Protein AF-A0A426S753-F1 (afdb_monomer_lite)

Secondary structure (DSSP, 8-state):
--SSSSGGGEE-HHHHHHHH-STT-S---EE-S-HHHHHH-B-TTPEE--GGGTTTHHHHHHTTTPPP-EETTHHHHHHHTT---B-TTSSB----

Organism: NCBI:txid146922

Radius of gyration: 13.07 Å; chains: 1; bounding box: 29×31×36 Å

Foldseek 3Di:
DDPDPDPVQEDELVVVCCQPDDPVRVDAAEDQDDPVQQQQKDAPRHHYHHPVNPVPPVVVCVVVVHRHGHHPPPPVSCVVVVGAIAHNVRDGGDGD

pLDDT: mean 83.84, std 14.91, range [41.62, 97.0]

InterPro domains:
  IPR001763 Rhodanese-like domain [PS50206] (23-87)
  IPR036873 Rhodanese-like domain superfamily [G3DSA:3.40.250.10] (9-86)
  IPR036873 Rhodanese-like domain superfamily [SSF52821] (6-87)

Structure (mmCIF, N/CA/C/O backbone):
data_AF-A0A426S753-F1
#
_entry.id   AF-A0A426S753-F1
#
loop_
_atom_site.group_PDB
_atom_site.id
_atom_site.type_symbol
_atom_site.label_atom_id
_atom_site.label_alt_id
_atom_site.label_comp_id
_atom_site.label_asym_id
_atom_site.label_entity_id
_atom_site.label_seq_id
_atom_site.pdbx_PDB_ins_code
_atom_site.Cartn_x
_atom_site.Cartn_y
_atom_site.Cartn_z
_atom_site.occupancy
_atom_site.B_iso_or_equiv
_atom_site.auth_seq_id
_atom_site.auth_comp_id
_atom_site.auth_asym_id
_atom_site.auth_atom_id
_atom_site.pdbx_PDB_model_num
ATOM 1 N N . MET A 1 1 ? 13.540 -2.138 8.232 1.00 41.62 1 MET A N 1
ATOM 2 C CA . MET A 1 1 ? 13.643 -1.111 9.288 1.00 41.62 1 MET A CA 1
ATOM 3 C C . MET A 1 1 ? 12.223 -0.612 9.531 1.00 41.62 1 MET A C 1
ATOM 5 O O . MET A 1 1 ? 11.612 -0.196 8.557 1.00 41.62 1 MET A O 1
ATOM 9 N N . SER A 1 2 ? 11.663 -0.777 10.733 1.00 48.72 2 SER A N 1
ATOM 10 C CA . SER A 1 2 ? 10.305 -0.299 11.080 1.00 48.72 2 SER A CA 1
ATOM 11 C C . SER A 1 2 ? 10.355 1.197 11.393 1.00 48.72 2 SER A C 1
ATOM 13 O O . SER A 1 2 ? 11.361 1.650 11.941 1.00 48.72 2 SER A O 1
ATOM 15 N N . LEU A 1 3 ? 9.309 1.951 11.049 1.00 54.41 3 LEU A N 1
ATOM 16 C CA . LEU A 1 3 ? 9.259 3.408 11.253 1.00 54.41 3 LEU A CA 1
ATOM 17 C C . LEU A 1 3 ? 8.513 3.828 12.522 1.00 54.41 3 LEU A C 1
ATOM 19 O O . LEU A 1 3 ? 8.553 5.003 12.883 1.00 54.41 3 LEU A O 1
ATOM 23 N N . LEU A 1 4 ? 7.844 2.892 13.195 1.00 54.69 4 LEU A N 1
ATOM 24 C CA . LEU A 1 4 ? 7.008 3.174 14.359 1.00 54.69 4 LEU A CA 1
ATOM 25 C C . LEU A 1 4 ? 7.582 2.517 15.627 1.00 54.69 4 LEU A C 1
ATOM 27 O O . LEU A 1 4 ? 8.065 1.381 15.568 1.00 54.69 4 LEU A O 1
ATOM 31 N N . PRO A 1 5 ? 7.585 3.217 16.778 1.00 48.75 5 PRO A N 1
ATOM 32 C CA . PRO A 1 5 ? 8.118 2.673 18.014 1.00 48.75 5 PRO A CA 1
ATOM 33 C C . PRO A 1 5 ? 7.063 1.795 18.713 1.00 48.75 5 PRO A C 1
ATOM 35 O O . PRO A 1 5 ? 6.085 2.321 19.233 1.00 48.75 5 PRO A O 1
ATOM 38 N N . ARG A 1 6 ? 7.377 0.490 18.813 1.00 51.22 6 ARG A N 1
ATOM 39 C CA . ARG A 1 6 ? 6.733 -0.636 19.545 1.00 51.22 6 ARG A CA 1
ATOM 40 C C . ARG A 1 6 ? 5.971 -1.648 18.673 1.00 51.22 6 ARG A C 1
ATOM 42 O O . ARG A 1 6 ? 5.335 -1.298 17.688 1.00 51.22 6 ARG A O 1
ATOM 49 N N . ASP A 1 7 ? 6.037 -2.918 19.090 1.00 51.88 7 ASP A N 1
ATOM 50 C CA . ASP A 1 7 ? 5.357 -4.087 18.494 1.00 51.88 7 ASP A CA 1
ATOM 51 C C . ASP A 1 7 ? 3.835 -3.891 18.310 1.00 51.88 7 ASP A C 1
ATOM 53 O O . ASP A 1 7 ? 3.232 -4.497 17.432 1.00 51.88 7 ASP A O 1
ATOM 57 N N . GLU A 1 8 ? 3.222 -2.998 19.096 1.00 56.06 8 GLU A N 1
ATOM 58 C CA . GLU A 1 8 ? 1.777 -2.713 19.123 1.00 56.06 8 GLU A CA 1
ATOM 59 C C . GLU A 1 8 ? 1.263 -1.867 17.937 1.00 56.06 8 GLU A C 1
ATOM 61 O O . GLU A 1 8 ? 0.053 -1.717 17.760 1.00 56.06 8 GLU A O 1
ATOM 66 N N . ASP A 1 9 ? 2.154 -1.330 17.098 1.00 76.81 9 ASP A N 1
ATOM 67 C CA . ASP A 1 9 ? 1.793 -0.540 15.912 1.00 76.81 9 ASP A CA 1
ATOM 68 C C . ASP A 1 9 ? 2.047 -1.303 14.603 1.00 76.81 9 ASP A C 1
ATOM 70 O O . ASP A 1 9 ? 2.292 -0.701 13.557 1.00 76.81 9 ASP A O 1
ATOM 74 N N . ARG A 1 10 ? 1.986 -2.641 14.647 1.00 85.69 10 ARG A N 1
ATOM 75 C CA . ARG A 1 10 ? 2.121 -3.516 13.476 1.00 85.69 10 ARG A CA 1
ATOM 76 C C . ARG A 1 10 ? 0.854 -4.336 13.263 1.00 85.69 10 ARG A C 1
ATOM 78 O O . ARG A 1 10 ? 0.230 -4.785 14.217 1.00 85.69 10 ARG A O 1
ATOM 85 N N . VAL A 1 11 ? 0.489 -4.556 12.005 1.00 92.50 11 VAL A N 1
ATOM 86 C CA . VAL A 1 11 ? -0.641 -5.412 11.615 1.00 92.50 11 VAL A CA 1
ATOM 87 C C . VAL A 1 11 ? -0.190 -6.477 10.629 1.00 92.50 11 VAL A C 1
ATOM 89 O O . VAL A 1 11 ? 0.698 -6.251 9.805 1.00 92.50 11 VAL A O 1
ATOM 92 N N . SER A 1 12 ? -0.824 -7.646 10.674 1.00 93.88 12 SER A N 1
ATOM 93 C CA . SER A 1 12 ? -0.562 -8.698 9.686 1.00 93.88 12 SER A CA 1
ATOM 94 C C . SER A 1 12 ? -0.991 -8.262 8.278 1.00 93.88 12 SER A C 1
ATOM 96 O O . SER A 1 12 ? -1.902 -7.450 8.109 1.00 93.88 12 SER A O 1
ATOM 98 N N . VAL A 1 13 ? -0.402 -8.866 7.241 1.00 94.38 13 VAL A N 1
ATOM 99 C CA . VAL A 1 13 ? -0.837 -8.665 5.844 1.00 94.38 13 VAL A CA 1
ATOM 100 C C . VAL A 1 13 ? -2.333 -8.946 5.674 1.00 94.38 13 VAL A C 1
ATOM 102 O O . VAL A 1 13 ? -3.044 -8.157 5.057 1.00 94.38 13 VAL A O 1
ATOM 105 N N . ALA A 1 14 ? -2.836 -10.038 6.258 1.00 92.88 14 ALA A N 1
ATOM 106 C CA . ALA A 1 14 ? -4.247 -10.407 6.158 1.00 92.88 14 ALA A CA 1
ATOM 107 C C . ALA A 1 14 ? -5.170 -9.342 6.772 1.00 92.88 14 ALA A C 1
ATOM 109 O O . ALA A 1 14 ? -6.248 -9.068 6.248 1.00 92.88 14 ALA A O 1
ATOM 110 N N . GLU A 1 15 ? -4.749 -8.732 7.876 1.00 93.25 15 GLU A N 1
ATOM 111 C CA . GLU A 1 15 ? -5.480 -7.653 8.531 1.00 93.25 15 GLU A CA 1
ATOM 112 C C . GLU A 1 15 ? -5.429 -6.352 7.729 1.00 93.25 15 GLU A C 1
ATOM 114 O O . GLU A 1 15 ? -6.482 -5.778 7.452 1.00 93.25 15 GLU A O 1
ATOM 119 N N . ALA A 1 16 ? -4.248 -5.949 7.253 1.00 93.12 16 ALA A N 1
ATOM 120 C CA . ALA A 1 16 ? -4.095 -4.792 6.372 1.00 93.12 16 ALA A CA 1
ATOM 121 C C . ALA A 1 16 ? -5.003 -4.905 5.137 1.00 93.12 16 ALA A C 1
ATOM 123 O O . ALA A 1 16 ? -5.709 -3.964 4.777 1.00 93.12 16 ALA A O 1
ATOM 124 N N . VAL A 1 17 ? -5.058 -6.089 4.528 1.00 92.38 17 VAL A N 1
ATOM 125 C CA . VAL A 1 17 ? -5.928 -6.386 3.387 1.00 92.38 17 VAL A CA 1
ATOM 126 C C . VAL A 1 17 ? -7.411 -6.267 3.745 1.00 92.38 17 VAL A C 1
ATOM 128 O O . VAL A 1 17 ? -8.180 -5.722 2.958 1.00 92.38 17 VAL A O 1
ATOM 131 N N . ARG A 1 18 ? -7.845 -6.743 4.920 1.00 92.19 18 ARG A N 1
ATOM 132 C CA . ARG A 1 18 ? -9.245 -6.583 5.357 1.00 92.19 18 ARG A CA 1
ATOM 133 C C . ARG A 1 18 ? -9.632 -5.113 5.509 1.00 92.19 18 ARG A C 1
ATOM 135 O O . ARG A 1 18 ? -10.741 -4.753 5.134 1.00 92.19 18 ARG A O 1
ATOM 142 N N . HIS A 1 19 ? -8.731 -4.278 6.021 1.00 91.25 19 HIS A N 1
ATOM 143 C CA . HIS A 1 19 ? -9.008 -2.863 6.284 1.00 91.25 19 HIS A CA 1
ATOM 144 C C . HIS A 1 19 ? -8.875 -1.942 5.070 1.00 91.25 19 HIS A C 1
ATOM 146 O O . HIS A 1 19 ? -9.303 -0.796 5.150 1.00 91.25 19 HIS A O 1
ATOM 152 N N . THR A 1 20 ? -8.293 -2.418 3.968 1.00 91.88 20 THR A N 1
ATOM 153 C CA . THR A 1 20 ? -8.005 -1.606 2.768 1.00 91.88 20 THR A CA 1
ATOM 154 C C . THR A 1 20 ? -8.805 -2.043 1.537 1.00 91.88 20 THR A C 1
ATOM 156 O O . THR A 1 20 ? -8.698 -1.438 0.473 1.00 91.88 20 THR A O 1
ATOM 159 N N . ARG A 1 21 ? -9.624 -3.098 1.651 1.00 86.69 21 ARG A N 1
ATOM 160 C CA . ARG A 1 21 ? -10.454 -3.609 0.552 1.00 86.69 21 ARG A CA 1
ATOM 161 C C . ARG A 1 21 ? -11.797 -2.887 0.462 1.00 86.69 21 ARG A C 1
ATOM 163 O O . ARG A 1 21 ? -12.569 -2.895 1.414 1.00 86.69 21 ARG A O 1
ATOM 170 N N . GLY A 1 22 ? -12.117 -2.403 -0.737 1.00 82.44 22 GLY A N 1
ATOM 171 C CA . GLY A 1 22 ? -13.411 -1.799 -1.069 1.00 82.44 22 GLY A CA 1
ATOM 172 C C . GLY A 1 22 ? -13.390 -0.271 -1.054 1.00 82.44 22 GLY A C 1
ATOM 173 O O . GLY A 1 22 ? -12.418 0.347 -0.634 1.00 82.44 22 GLY A O 1
ATOM 174 N N . THR A 1 23 ? -14.462 0.337 -1.558 1.00 77.31 23 THR A N 1
ATOM 175 C CA . THR A 1 23 ? -14.575 1.798 -1.720 1.00 77.31 23 THR A CA 1
ATOM 176 C C . THR A 1 23 ? -14.713 2.534 -0.386 1.00 77.31 23 THR A C 1
ATOM 178 O O . THR A 1 23 ? -14.202 3.640 -0.253 1.00 77.31 23 THR A O 1
ATOM 181 N N . ASP A 1 24 ? -15.321 1.891 0.614 1.00 82.75 24 ASP A N 1
ATOM 182 C CA . ASP A 1 24 ? -15.529 2.437 1.964 1.00 82.75 24 ASP A CA 1
ATOM 183 C C . ASP A 1 24 ? -14.525 1.868 2.981 1.00 82.75 24 ASP A C 1
ATOM 185 O O . ASP A 1 24 ? -14.817 1.732 4.172 1.00 82.75 24 ASP A O 1
ATOM 189 N N . ALA A 1 25 ? -13.348 1.458 2.503 1.00 86.06 25 ALA A N 1
ATOM 190 C CA . ALA A 1 25 ? -12.323 0.880 3.353 1.00 86.06 25 ALA A CA 1
ATOM 191 C C . ALA A 1 25 ? -11.884 1.888 4.438 1.00 86.06 25 ALA A C 1
ATOM 193 O O . ALA A 1 25 ? -11.569 3.037 4.121 1.00 86.06 25 ALA A O 1
ATOM 194 N N . PRO A 1 26 ? -11.825 1.481 5.721 1.00 88.88 26 PRO A N 1
ATOM 195 C CA . PRO A 1 26 ? -11.494 2.387 6.822 1.00 88.88 26 PRO A CA 1
ATOM 196 C C . PRO A 1 26 ? -10.019 2.816 6.848 1.00 88.88 26 PRO A C 1
ATOM 198 O O . PRO A 1 26 ? -9.654 3.680 7.645 1.00 88.88 26 PRO A O 1
ATOM 201 N N . ALA A 1 27 ? -9.162 2.205 6.026 1.00 90.25 27 ALA A N 1
ATOM 202 C CA . ALA A 1 27 ? -7.741 2.504 5.956 1.00 90.25 27 ALA A CA 1
ATOM 203 C C . ALA A 1 27 ? -7.237 2.545 4.509 1.00 90.25 27 ALA A C 1
ATOM 205 O O . ALA A 1 27 ? -7.785 1.908 3.610 1.00 90.25 27 ALA A O 1
ATOM 206 N N . VAL A 1 28 ? -6.128 3.257 4.314 1.00 89.81 28 VAL A N 1
ATOM 207 C CA . VAL A 1 28 ? -5.372 3.284 3.059 1.00 89.81 28 VAL A CA 1
ATOM 208 C C . VAL A 1 28 ? -4.037 2.575 3.245 1.00 89.81 28 VAL A C 1
ATOM 210 O O . VAL A 1 28 ? -3.424 2.665 4.308 1.00 89.81 28 VAL A O 1
ATOM 213 N N . LEU A 1 29 ? -3.574 1.882 2.206 1.00 92.12 29 LEU A N 1
ATOM 214 C CA . LEU A 1 29 ? -2.249 1.271 2.194 1.00 92.12 29 LEU A CA 1
ATOM 215 C C . LEU A 1 29 ? -1.239 2.258 1.601 1.00 92.12 29 LEU A C 1
ATOM 217 O O . LEU A 1 29 ? -1.430 2.738 0.484 1.00 92.12 29 LEU A O 1
ATOM 221 N N . LEU A 1 30 ? -0.165 2.549 2.333 1.00 91.12 30 LEU A N 1
ATOM 222 C CA . LEU A 1 30 ? 0.933 3.386 1.856 1.00 91.12 30 LEU A CA 1
ATOM 223 C C . LEU A 1 30 ? 2.197 2.546 1.703 1.00 91.12 30 LEU A C 1
ATOM 225 O O . LEU A 1 30 ? 2.631 1.888 2.646 1.00 91.12 30 LEU A O 1
ATOM 229 N N . ASP A 1 31 ? 2.792 2.591 0.518 1.00 92.12 31 ASP A N 1
ATOM 230 C CA . ASP A 1 31 ? 4.109 2.029 0.263 1.00 92.12 31 ASP A CA 1
ATOM 231 C C . ASP A 1 31 ? 5.148 3.139 0.381 1.00 92.12 31 ASP A C 1
ATOM 233 O O . ASP A 1 31 ? 5.122 4.137 -0.348 1.00 92.12 31 ASP A O 1
ATOM 237 N N . VAL A 1 32 ? 6.043 2.961 1.344 1.00 89.94 32 VAL A N 1
ATOM 238 C CA . VAL A 1 32 ? 7.064 3.944 1.701 1.00 89.94 32 VAL A CA 1
ATOM 239 C C . VAL A 1 32 ? 8.443 3.602 1.145 1.00 89.94 32 VAL A C 1
ATOM 241 O O . VAL A 1 32 ? 9.420 4.276 1.465 1.00 89.94 32 VAL A O 1
ATOM 244 N N . ARG A 1 33 ? 8.545 2.551 0.324 1.00 92.81 33 ARG A N 1
ATOM 245 C CA . ARG A 1 33 ? 9.794 2.161 -0.338 1.00 92.81 33 ARG A CA 1
ATOM 246 C C . ARG A 1 33 ? 10.202 3.181 -1.396 1.00 92.81 33 ARG A C 1
ATOM 248 O O . ARG A 1 33 ? 9.433 4.073 -1.765 1.00 92.81 33 ARG A O 1
ATOM 255 N N . GLU A 1 34 ? 11.425 3.065 -1.895 1.00 92.25 34 GLU A N 1
ATOM 256 C CA . GLU A 1 34 ? 11.912 3.990 -2.913 1.00 92.25 34 GLU A CA 1
ATOM 257 C C . GLU A 1 34 ? 11.200 3.786 -4.257 1.00 92.25 34 GLU A C 1
ATOM 259 O O . GLU A 1 34 ? 10.627 2.733 -4.540 1.00 92.25 34 GLU A O 1
ATOM 264 N N . ARG A 1 35 ? 11.237 4.819 -5.111 1.00 94.06 35 ARG A N 1
ATOM 265 C CA . ARG A 1 35 ? 10.507 4.840 -6.393 1.00 94.06 35 ARG A CA 1
ATOM 266 C C . ARG A 1 35 ? 10.773 3.609 -7.261 1.00 94.06 35 ARG A C 1
ATOM 268 O O . ARG A 1 35 ? 9.834 3.008 -7.758 1.00 94.06 35 ARG A O 1
ATOM 275 N N . HIS A 1 36 ? 12.031 3.199 -7.381 1.00 94.69 36 HIS A N 1
ATOM 276 C CA . HIS A 1 36 ? 12.390 2.042 -8.198 1.00 94.69 36 HIS A CA 1
ATOM 277 C C . HIS A 1 36 ? 11.775 0.726 -7.680 1.00 94.69 36 HIS A C 1
ATOM 279 O O . HIS A 1 36 ? 11.372 -0.112 -8.480 1.00 94.69 36 HIS A O 1
ATOM 285 N N . GLU A 1 37 ? 11.649 0.550 -6.360 1.00 95.75 37 GLU A N 1
ATOM 286 C CA . GLU A 1 37 ? 11.011 -0.631 -5.760 1.00 95.75 37 GLU A CA 1
ATOM 287 C C . GLU A 1 37 ? 9.491 -0.613 -5.963 1.00 95.75 37 GLU A C 1
ATOM 289 O O . GLU A 1 37 ? 8.871 -1.653 -6.189 1.00 95.75 37 GLU A O 1
ATOM 294 N N . TRP A 1 38 ? 8.896 0.578 -5.883 1.00 95.44 38 TRP A N 1
ATOM 295 C CA . TRP A 1 38 ? 7.478 0.816 -6.140 1.00 95.44 38 TRP A CA 1
ATOM 296 C C . TRP A 1 38 ? 7.089 0.551 -7.601 1.00 95.44 38 TRP A C 1
ATOM 298 O O . TRP A 1 38 ? 6.049 -0.062 -7.870 1.00 95.44 38 TRP A O 1
ATOM 308 N N . ASP A 1 39 ? 7.923 1.009 -8.535 1.00 96.19 39 ASP A N 1
ATOM 309 C CA . ASP A 1 39 ? 7.717 0.838 -9.973 1.00 96.19 39 ASP A CA 1
ATOM 310 C C . ASP A 1 39 ? 7.897 -0.635 -10.376 1.00 96.19 39 ASP A C 1
ATOM 312 O O . ASP A 1 39 ? 7.130 -1.146 -11.195 1.00 96.19 39 ASP A O 1
ATOM 316 N N . ALA A 1 40 ? 8.850 -1.339 -9.748 1.00 96.00 40 ALA A N 1
ATOM 317 C CA . ALA A 1 40 ? 9.093 -2.764 -9.9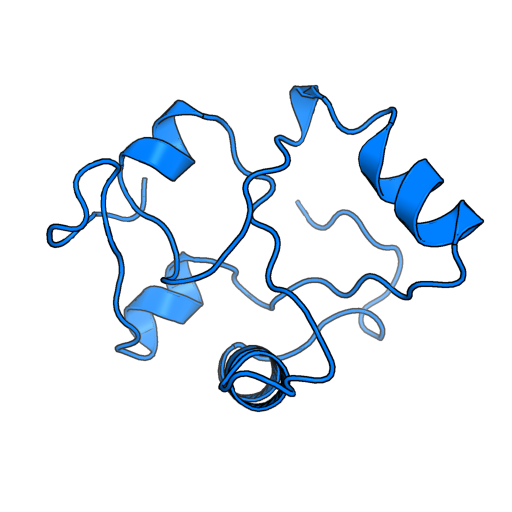71 1.00 96.00 40 ALA A CA 1
ATOM 318 C C . ALA A 1 40 ? 7.939 -3.659 -9.488 1.00 96.00 40 ALA A C 1
ATOM 320 O O . ALA A 1 40 ? 7.634 -4.671 -10.124 1.00 96.00 40 ALA A O 1
ATOM 321 N N . GLY A 1 41 ? 7.285 -3.311 -8.377 1.00 97.00 41 GLY A N 1
ATOM 322 C CA . GLY A 1 41 ? 6.151 -4.087 -7.889 1.00 97.00 41 GLY A CA 1
ATOM 323 C C . GLY A 1 41 ? 5.573 -3.596 -6.569 1.00 97.00 41 GLY A C 1
ATOM 324 O O . GLY A 1 41 ? 6.286 -3.478 -5.574 1.00 97.00 41 GLY A O 1
ATOM 325 N N . ARG A 1 42 ? 4.254 -3.395 -6.531 1.00 96.19 42 ARG A N 1
ATOM 326 C CA . ARG A 1 42 ? 3.496 -2.875 -5.380 1.00 96.19 42 ARG A CA 1
ATOM 327 C C . ARG A 1 42 ? 2.180 -3.611 -5.151 1.00 96.19 42 ARG A C 1
ATOM 329 O O . ARG A 1 42 ? 1.665 -4.288 -6.039 1.00 96.19 42 ARG A O 1
ATOM 336 N N . ALA A 1 43 ? 1.601 -3.433 -3.969 1.00 95.38 43 ALA A N 1
ATOM 337 C CA . ALA A 1 43 ? 0.236 -3.866 -3.691 1.00 95.38 43 ALA A CA 1
ATOM 338 C C . ALA A 1 43 ? -0.779 -3.028 -4.506 1.00 95.38 43 ALA A C 1
ATOM 340 O O . ALA A 1 43 ? -0.658 -1.798 -4.548 1.00 95.38 43 ALA A O 1
ATOM 341 N N . PRO A 1 44 ? -1.794 -3.642 -5.143 1.00 93.06 44 PRO A N 1
ATOM 342 C CA . PRO A 1 44 ? -2.839 -2.903 -5.847 1.00 93.06 44 PRO A CA 1
ATOM 343 C C . PRO A 1 44 ? -3.578 -1.926 -4.936 1.00 93.06 44 PRO A C 1
ATOM 345 O O . PRO A 1 44 ? -3.949 -2.271 -3.816 1.00 93.06 44 PRO A O 1
ATOM 348 N N . GLY A 1 45 ? -3.816 -0.715 -5.438 1.00 90.50 45 GLY A N 1
ATOM 349 C CA . GLY A 1 45 ? -4.534 0.330 -4.704 1.00 90.50 45 GLY A CA 1
ATOM 350 C C . GLY A 1 45 ? -3.729 1.016 -3.596 1.00 90.50 45 GLY A C 1
ATOM 351 O O . GLY A 1 45 ? -4.254 1.935 -2.973 1.00 90.50 45 GLY A O 1
ATOM 352 N N . ALA A 1 46 ? -2.471 0.625 -3.359 1.00 93.25 46 ALA A N 1
ATOM 353 C CA . ALA A 1 46 ? -1.594 1.381 -2.472 1.00 93.25 46 ALA A CA 1
ATOM 354 C C . ALA A 1 46 ? -1.310 2.785 -3.042 1.00 93.25 46 ALA A C 1
ATOM 356 O O . ALA A 1 46 ? -1.358 2.995 -4.257 1.00 93.25 46 ALA A O 1
ATOM 357 N N . GLY A 1 47 ? -0.978 3.740 -2.173 1.00 91.38 47 GLY A N 1
ATOM 358 C CA . GLY A 1 47 ?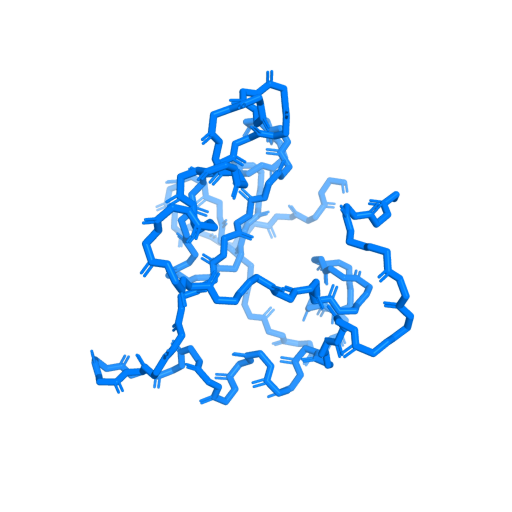 -0.369 5.023 -2.538 1.00 91.38 47 GLY A CA 1
ATOM 359 C C . GLY A 1 47 ? 1.141 5.016 -2.283 1.00 91.38 47 GLY A C 1
ATOM 360 O O . GLY A 1 47 ? 1.600 4.341 -1.366 1.00 91.38 47 GLY A O 1
ATOM 361 N N . HIS A 1 48 ? 1.917 5.774 -3.064 1.00 92.38 48 HIS A N 1
ATOM 362 C CA . HIS A 1 48 ? 3.372 5.889 -2.881 1.00 92.38 48 HIS A CA 1
ATOM 363 C C . HIS A 1 48 ? 3.741 7.116 -2.051 1.00 92.38 48 HIS A C 1
ATOM 365 O O . HIS A 1 48 ? 3.350 8.234 -2.392 1.00 92.38 48 HIS A O 1
ATOM 371 N N . ALA A 1 49 ? 4.521 6.918 -0.992 1.00 87.88 49 ALA A N 1
ATOM 372 C CA . ALA A 1 49 ? 5.025 7.984 -0.132 1.00 87.88 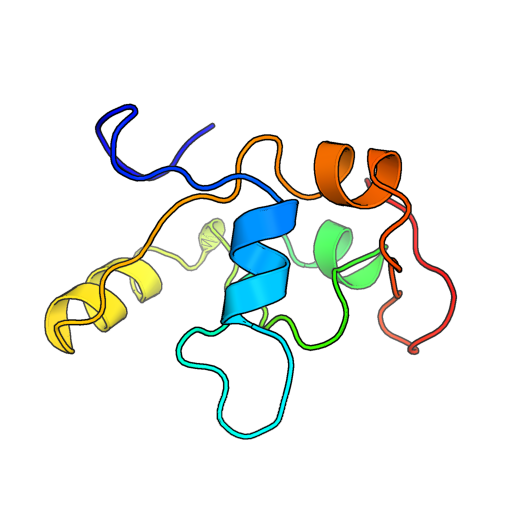49 ALA A CA 1
ATOM 373 C C . ALA A 1 49 ? 6.457 7.649 0.326 1.00 87.88 49 ALA A C 1
ATOM 375 O O . ALA A 1 49 ? 6.628 7.136 1.430 1.00 87.88 49 ALA A O 1
ATOM 376 N N . PRO A 1 50 ? 7.487 7.891 -0.508 1.00 88.44 50 PRO A N 1
ATOM 377 C CA . PRO A 1 50 ? 8.832 7.367 -0.283 1.00 88.44 50 PRO A CA 1
ATOM 378 C C . PRO A 1 50 ? 9.452 7.869 1.022 1.00 88.44 50 PRO A C 1
ATOM 380 O O . PRO A 1 50 ? 9.306 9.038 1.395 1.00 88.44 50 PRO A O 1
ATOM 383 N N . LEU A 1 51 ? 10.196 6.979 1.680 1.00 79.88 51 LEU A N 1
ATOM 384 C CA . LEU A 1 51 ? 10.838 7.226 2.965 1.00 79.88 51 LEU A CA 1
ATOM 385 C C . LEU A 1 51 ? 11.844 8.379 2.924 1.00 79.88 51 LEU A C 1
ATOM 387 O O . LEU A 1 51 ? 11.901 9.200 3.841 1.00 79.88 51 LEU A O 1
ATOM 391 N N . SER A 1 52 ? 12.584 8.485 1.824 1.00 78.88 52 SER A N 1
ATOM 392 C CA . SER A 1 52 ? 13.470 9.612 1.537 1.00 78.88 52 SER A CA 1
ATOM 393 C C . SER A 1 52 ? 12.757 10.978 1.530 1.00 78.88 52 SER A C 1
ATOM 395 O O . SER A 1 52 ? 13.385 11.994 1.823 1.00 78.88 52 SER A O 1
ATOM 397 N N . GLY A 1 53 ? 11.442 11.021 1.274 1.00 67.69 53 GLY A N 1
ATOM 398 C CA . GLY A 1 53 ? 10.596 12.221 1.365 1.00 67.69 53 GLY A CA 1
ATOM 399 C C . GLY A 1 53 ? 9.834 12.369 2.692 1.00 67.69 53 GLY A C 1
ATOM 400 O O . GLY A 1 53 ? 9.043 13.298 2.869 1.00 67.69 53 GLY A O 1
ATOM 401 N N . LEU A 1 54 ? 10.040 11.458 3.643 1.00 61.72 54 LEU A N 1
ATOM 402 C CA . LEU A 1 54 ? 9.159 11.241 4.796 1.00 61.72 54 LEU A CA 1
ATOM 403 C C . LEU A 1 54 ? 9.578 12.017 6.054 1.00 61.72 54 LEU A C 1
ATOM 405 O O . LEU A 1 54 ? 9.187 11.667 7.162 1.00 61.72 54 LEU A O 1
ATOM 409 N N . VAL A 1 55 ? 10.265 13.150 5.881 1.00 55.25 55 VAL A N 1
ATOM 410 C CA . VAL A 1 55 ? 10.243 14.230 6.887 1.00 55.25 55 VAL A CA 1
ATOM 411 C C . VAL A 1 55 ? 8.849 14.895 6.915 1.00 55.25 55 VAL A C 1
ATOM 413 O O . VAL A 1 55 ? 8.446 15.458 7.929 1.00 55.25 55 VAL A O 1
ATOM 416 N N . THR A 1 56 ? 8.056 14.768 5.840 1.00 54.09 56 THR A N 1
ATOM 417 C CA . THR A 1 56 ? 6.733 15.409 5.706 1.00 54.09 56 THR A CA 1
ATOM 418 C C . THR A 1 56 ? 5.547 14.462 5.957 1.00 54.09 56 THR A C 1
ATOM 420 O O . THR A 1 56 ? 4.534 14.892 6.500 1.00 54.09 56 THR A O 1
ATOM 423 N N . GLY A 1 57 ? 5.642 13.173 5.606 1.00 56.50 57 GLY A N 1
ATOM 424 C CA . GLY A 1 57 ? 4.484 12.258 5.564 1.00 56.50 57 GLY A CA 1
ATOM 425 C C . GLY A 1 57 ? 3.927 11.817 6.927 1.00 56.50 57 GLY A C 1
ATOM 426 O O . GLY A 1 57 ? 2.728 11.937 7.172 1.00 56.50 57 GLY A O 1
ATOM 427 N N . ALA A 1 58 ? 4.783 11.349 7.839 1.00 58.41 58 ALA A N 1
ATOM 428 C CA . ALA A 1 58 ? 4.368 10.884 9.165 1.00 58.41 58 ALA A CA 1
ATOM 429 C C . ALA A 1 58 ? 3.865 12.047 10.037 1.00 58.41 58 ALA A C 1
ATOM 431 O O . ALA A 1 58 ? 2.852 11.920 10.724 1.00 58.41 58 ALA A O 1
ATOM 432 N N . ALA A 1 59 ? 4.508 13.215 9.929 1.00 56.88 59 ALA A N 1
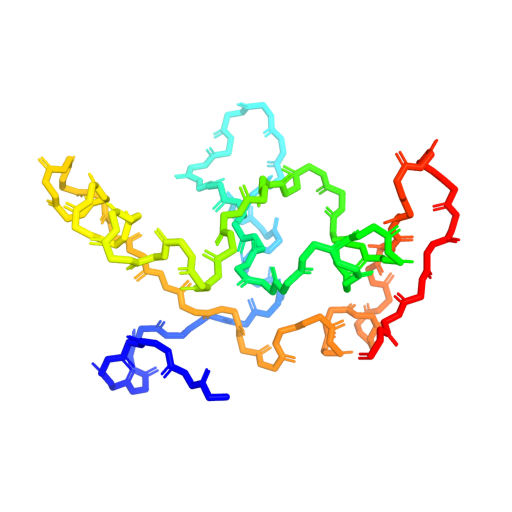ATOM 433 C CA . ALA A 1 59 ? 4.051 14.450 10.563 1.00 56.88 59 ALA A CA 1
ATOM 434 C C . ALA A 1 59 ? 2.678 14.908 10.029 1.00 56.88 59 ALA A C 1
ATOM 436 O O . ALA A 1 59 ? 1.841 15.372 10.802 1.00 56.88 59 ALA A O 1
ATOM 437 N N . LEU A 1 60 ? 2.408 14.732 8.728 1.00 58.38 60 LEU A N 1
ATOM 438 C CA . LEU A 1 60 ? 1.121 15.072 8.111 1.00 58.38 60 LEU A CA 1
ATOM 439 C C . LEU A 1 60 ? -0.018 14.139 8.558 1.00 58.38 60 LEU A C 1
ATOM 441 O O . LEU A 1 60 ? -1.144 14.601 8.738 1.00 58.38 60 LEU A O 1
ATOM 445 N N . LEU A 1 61 ? 0.259 12.845 8.748 1.00 67.06 61 LEU A N 1
ATOM 446 C CA . LEU A 1 61 ? -0.716 11.886 9.285 1.00 67.06 61 LEU A CA 1
ATOM 447 C C . LEU A 1 61 ? -1.025 12.178 10.759 1.00 67.06 61 LEU A C 1
ATOM 449 O O . LEU A 1 61 ? -2.196 12.297 11.125 1.00 67.06 61 LEU A O 1
ATOM 453 N N . ALA A 1 62 ? 0.013 12.406 11.570 1.00 64.44 62 ALA A N 1
ATOM 454 C CA . ALA A 1 62 ? -0.136 12.788 12.973 1.00 64.44 62 ALA A CA 1
ATOM 455 C C . ALA A 1 62 ? -0.927 14.101 13.131 1.00 64.44 62 ALA A C 1
ATOM 457 O O . ALA A 1 62 ? -1.844 14.176 13.946 1.00 64.44 62 ALA A O 1
ATOM 458 N N . GLY A 1 63 ? -0.651 15.110 12.294 1.00 63.59 63 GLY A N 1
ATOM 459 C CA . GLY A 1 63 ? -1.374 16.388 12.290 1.00 63.59 63 GLY A CA 1
ATOM 460 C C . GLY A 1 63 ? -2.851 16.294 11.881 1.00 63.59 63 GLY A C 1
ATOM 461 O O . GLY A 1 63 ? -3.614 17.220 12.140 1.00 63.59 63 GLY A O 1
ATOM 462 N N . ARG A 1 64 ? -3.275 15.180 11.269 1.00 70.06 64 ARG A N 1
ATOM 463 C CA . ARG A 1 64 ? -4.673 14.898 10.898 1.00 70.06 64 ARG A CA 1
ATOM 464 C C . ARG A 1 64 ? -5.381 13.950 11.870 1.00 70.06 64 ARG A C 1
ATOM 466 O O . ARG A 1 64 ? -6.530 13.598 11.627 1.00 70.06 64 ARG A O 1
ATOM 473 N N . GLY A 1 65 ? -4.707 13.522 12.941 1.00 75.88 65 GLY A N 1
ATOM 474 C CA . GLY A 1 65 ? -5.234 12.528 13.879 1.00 75.88 65 GLY A CA 1
ATOM 475 C C . GLY A 1 65 ? -5.329 11.114 13.294 1.00 75.88 65 GLY A C 1
ATOM 476 O O . GLY A 1 65 ? -6.018 10.268 13.859 1.00 75.88 65 GLY A O 1
ATOM 477 N N . ALA A 1 66 ? -4.661 10.844 12.167 1.00 78.25 66 ALA A N 1
ATOM 478 C CA . ALA A 1 66 ? -4.634 9.524 11.553 1.00 78.25 66 ALA A CA 1
ATOM 479 C C . ALA A 1 66 ? -3.532 8.664 12.191 1.00 78.25 66 ALA A C 1
ATOM 481 O O . ALA A 1 66 ? -2.374 9.078 12.273 1.00 78.25 66 ALA A O 1
ATOM 482 N N . ARG A 1 67 ? -3.888 7.448 12.618 1.00 82.94 67 ARG A N 1
ATOM 483 C CA . ARG A 1 67 ? -2.935 6.449 13.119 1.00 82.94 67 ARG A CA 1
ATOM 484 C C . ARG A 1 67 ? -2.289 5.729 11.935 1.00 82.94 67 ARG A C 1
ATOM 486 O O . ARG A 1 67 ? -2.992 5.145 11.115 1.00 82.94 67 ARG A O 1
ATOM 493 N N . ALA A 1 68 ? -0.962 5.753 11.868 1.00 82.69 68 ALA A N 1
ATOM 494 C CA . ALA A 1 68 ? -0.195 4.886 10.981 1.00 82.69 68 ALA A CA 1
ATOM 495 C C . ALA A 1 68 ? 0.164 3.594 11.726 1.00 82.69 68 ALA A C 1
ATOM 497 O O . ALA A 1 68 ? 0.467 3.643 12.916 1.00 82.69 68 ALA A O 1
ATOM 498 N N . VAL A 1 69 ? 0.120 2.462 11.028 1.00 87.56 69 VAL A N 1
ATOM 499 C CA . VAL A 1 69 ? 0.601 1.162 11.513 1.00 87.56 69 VAL A CA 1
ATOM 500 C C . VAL A 1 69 ? 1.433 0.506 10.416 1.00 87.56 69 VAL A C 1
ATOM 502 O O . VAL A 1 69 ? 1.122 0.647 9.232 1.00 87.56 69 VAL A O 1
ATOM 505 N N . ASP A 1 70 ? 2.486 -0.207 10.799 1.00 89.06 70 ASP A N 1
ATOM 506 C CA . ASP A 1 70 ? 3.362 -0.914 9.870 1.00 89.06 70 ASP A CA 1
ATOM 507 C C . ASP A 1 70 ? 2.735 -2.260 9.471 1.00 89.06 70 ASP A C 1
ATOM 509 O O . ASP A 1 70 ? 2.238 -3.015 10.307 1.00 89.06 70 ASP A O 1
ATOM 513 N N . VAL A 1 71 ? 2.797 -2.614 8.186 1.00 92.56 71 VAL A N 1
ATOM 514 C CA . VAL A 1 71 ? 2.410 -3.960 7.739 1.00 92.56 71 VAL A CA 1
ATOM 515 C C . VAL A 1 71 ? 3.563 -4.923 7.999 1.00 92.56 71 VAL A C 1
ATOM 517 O O . VAL A 1 71 ? 4.673 -4.757 7.485 1.00 92.56 71 VAL A O 1
ATOM 520 N N . GLU A 1 72 ? 3.307 -5.957 8.792 1.00 92.56 72 GLU A N 1
ATOM 521 C CA . GLU A 1 72 ? 4.323 -6.916 9.191 1.00 92.56 72 GLU A CA 1
ATOM 522 C C . GLU A 1 72 ? 4.922 -7.668 7.994 1.00 92.56 72 GLU A C 1
ATOM 524 O O . GLU A 1 72 ? 4.224 -8.231 7.151 1.00 92.56 72 GLU A O 1
ATOM 529 N N . GLY A 1 73 ? 6.259 -7.660 7.926 1.00 91.44 73 GLY A N 1
ATOM 530 C CA . GLY A 1 73 ? 7.039 -8.283 6.855 1.00 91.44 73 GLY A CA 1
ATOM 531 C C . GLY A 1 73 ? 6.894 -7.613 5.481 1.00 91.44 73 GLY A C 1
ATOM 532 O O . GLY A 1 73 ? 7.574 -8.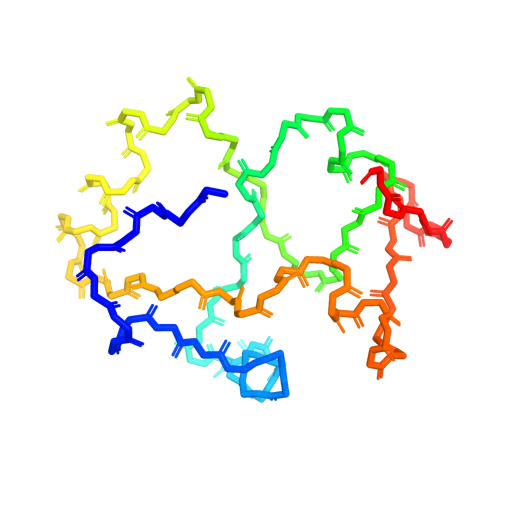008 4.531 1.00 91.44 73 GLY A O 1
ATOM 533 N N . GLY A 1 74 ? 6.063 -6.569 5.386 1.00 92.62 74 GLY A N 1
ATOM 534 C CA . GLY A 1 74 ? 5.882 -5.740 4.204 1.00 92.62 74 GLY A CA 1
ATOM 535 C C . GLY A 1 74 ? 5.579 -6.544 2.939 1.00 92.62 74 GLY A C 1
ATOM 536 O O . GLY A 1 74 ? 4.871 -7.553 2.950 1.00 92.62 74 GLY A O 1
ATOM 537 N N . MET A 1 75 ? 6.154 -6.098 1.824 1.00 95.12 75 MET A N 1
ATOM 538 C CA . MET A 1 75 ? 5.844 -6.632 0.498 1.00 95.12 75 MET A CA 1
ATOM 539 C C . MET A 1 75 ? 6.320 -8.072 0.252 1.00 95.12 75 MET A C 1
ATOM 541 O O . MET A 1 75 ? 5.747 -8.767 -0.586 1.00 95.12 75 MET A O 1
ATOM 545 N N . ARG A 1 76 ? 7.315 -8.565 1.003 1.00 94.75 76 ARG A N 1
ATOM 546 C CA . ARG A 1 76 ? 7.747 -9.971 0.912 1.00 94.75 76 ARG A CA 1
ATOM 547 C C . ARG A 1 76 ? 6.691 -10.909 1.479 1.00 94.75 76 ARG A C 1
ATOM 549 O O . ARG A 1 76 ? 6.320 -11.877 0.821 1.00 94.75 76 ARG A O 1
ATOM 556 N N . THR A 1 77 ? 6.161 -10.590 2.658 1.00 96.38 77 THR A N 1
ATOM 557 C CA . THR A 1 77 ? 5.061 -11.356 3.260 1.00 96.38 77 THR A CA 1
ATOM 558 C C . THR A 1 77 ? 3.772 -11.196 2.462 1.00 96.38 77 THR A C 1
ATOM 560 O O . THR A 1 77 ? 3.033 -12.162 2.309 1.00 96.38 77 THR A O 1
ATOM 563 N N . TRP A 1 78 ? 3.526 -10.015 1.886 1.00 95.50 78 TRP A N 1
ATOM 564 C CA . TRP A 1 78 ? 2.410 -9.792 0.965 1.00 95.50 78 TRP A CA 1
ATOM 565 C C . TRP A 1 78 ? 2.431 -10.768 -0.216 1.00 95.50 78 TRP A C 1
ATOM 567 O O . TRP A 1 78 ? 1.450 -11.474 -0.458 1.00 95.50 78 TRP A O 1
ATOM 577 N N . ALA A 1 79 ? 3.566 -10.844 -0.917 1.00 95.56 79 ALA A N 1
ATOM 578 C CA . ALA A 1 79 ? 3.736 -11.747 -2.048 1.00 95.56 79 ALA A CA 1
ATOM 579 C C . ALA A 1 79 ? 3.690 -13.223 -1.616 1.00 95.56 79 ALA A C 1
ATOM 581 O O . ALA A 1 79 ? 3.025 -14.030 -2.261 1.00 95.56 79 ALA A O 1
ATOM 582 N N . ALA A 1 80 ? 4.332 -13.575 -0.496 1.00 95.12 80 ALA A N 1
ATOM 583 C CA . ALA A 1 80 ? 4.316 -14.937 0.043 1.00 95.12 80 ALA A CA 1
ATOM 584 C C . ALA A 1 80 ? 2.908 -15.403 0.459 1.00 95.12 80 ALA A C 1
ATOM 586 O O . ALA A 1 80 ? 2.599 -16.587 0.358 1.00 95.12 80 ALA A O 1
ATOM 587 N N . ALA A 1 81 ? 2.037 -14.479 0.875 1.00 94.94 81 ALA A N 1
ATOM 588 C CA . ALA A 1 81 ? 0.626 -14.743 1.154 1.00 94.94 81 ALA A CA 1
ATOM 589 C C . ALA A 1 81 ? -0.237 -14.898 -0.119 1.00 94.94 81 ALA A C 1
ATOM 591 O O . ALA A 1 81 ? -1.446 -15.100 -0.020 1.00 94.94 81 ALA A O 1
ATOM 592 N N . GLY A 1 82 ? 0.359 -14.798 -1.314 1.00 95.19 82 GLY A N 1
ATOM 593 C CA . GLY A 1 82 ? -0.330 -14.951 -2.597 1.00 95.19 82 GLY A CA 1
ATOM 594 C C . GLY A 1 82 ? -1.141 -13.726 -3.022 1.00 95.19 82 GLY A C 1
ATOM 595 O O . GLY A 1 82 ? -1.985 -13.828 -3.914 1.00 95.19 82 GLY A O 1
ATOM 596 N N . HIS A 1 83 ? -0.926 -12.566 -2.395 1.00 95.44 83 HIS A N 1
ATOM 597 C CA . HIS A 1 83 ? -1.582 -11.337 -2.824 1.00 95.44 83 HIS A CA 1
ATOM 598 C C . HIS A 1 83 ? -0.933 -10.768 -4.096 1.00 95.44 83 HIS A C 1
ATOM 600 O O . HIS A 1 83 ? 0.279 -10.887 -4.284 1.00 95.44 83 HIS A O 1
ATOM 606 N N . PRO A 1 84 ? -1.727 -10.129 -4.976 1.00 95.31 84 PRO A N 1
ATOM 607 C CA . PRO A 1 84 ? -1.232 -9.595 -6.240 1.00 95.31 84 PRO A CA 1
ATOM 608 C C . PRO A 1 84 ? -0.152 -8.533 -6.027 1.00 95.31 84 PRO A C 1
ATOM 610 O O . PRO A 1 84 ? -0.249 -7.710 -5.117 1.00 95.31 84 PRO A O 1
ATOM 613 N N . VAL A 1 85 ? 0.838 -8.527 -6.915 1.00 96.81 85 VAL A N 1
ATOM 614 C CA . VAL A 1 85 ? 1.875 -7.498 -7.023 1.00 96.81 85 VAL A CA 1
ATOM 615 C C . VAL A 1 85 ? 1.800 -6.933 -8.433 1.00 96.81 85 VAL A C 1
ATOM 617 O O . VAL A 1 85 ? 1.808 -7.703 -9.394 1.00 96.81 85 VAL A O 1
ATOM 620 N N . VAL A 1 86 ? 1.713 -5.610 -8.557 1.00 96.62 86 VAL A N 1
ATOM 621 C CA . VAL A 1 86 ? 1.590 -4.924 -9.848 1.00 96.62 86 VAL A CA 1
ATOM 622 C C . VAL A 1 86 ? 2.755 -3.977 -10.104 1.00 96.62 86 VAL A C 1
ATOM 624 O O . VAL A 1 86 ? 3.199 -3.309 -9.176 1.00 96.62 86 VAL A O 1
ATOM 627 N N . ASP A 1 87 ? 3.255 -3.921 -11.334 1.00 96.25 87 ASP A N 1
ATOM 628 C CA . ASP A 1 87 ? 4.283 -2.962 -11.762 1.00 96.25 87 ASP A CA 1
ATOM 629 C C . ASP A 1 87 ? 3.681 -1.567 -12.052 1.00 96.25 87 ASP A C 1
ATOM 631 O O . ASP A 1 87 ? 2.474 -1.334 -11.928 1.00 96.25 87 ASP A O 1
ATOM 635 N N . GLU A 1 88 ? 4.508 -0.587 -12.432 1.00 93.81 88 GLU A N 1
ATOM 636 C CA . GLU A 1 88 ? 4.074 0.758 -12.869 1.00 93.81 88 GLU A CA 1
ATOM 637 C C . GLU A 1 88 ? 2.965 0.746 -13.942 1.00 93.81 88 GLU A C 1
ATOM 639 O O . GLU A 1 88 ? 2.116 1.636 -13.950 1.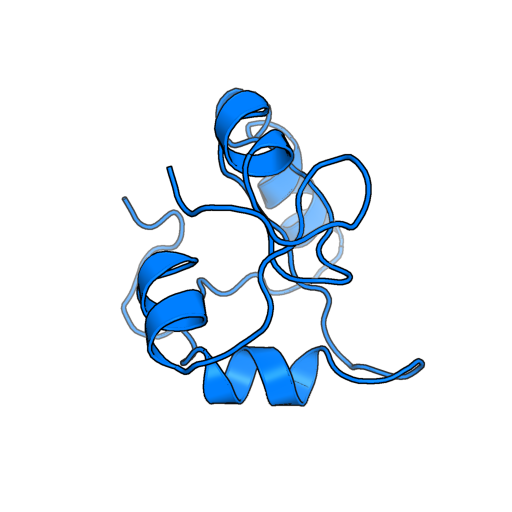00 93.81 88 GLU A O 1
ATOM 644 N N . ARG A 1 89 ? 2.922 -0.283 -14.797 1.00 92.69 89 ARG A N 1
ATOM 645 C CA . ARG A 1 89 ? 1.995 -0.415 -15.931 1.00 92.69 89 ARG A CA 1
ATOM 646 C C . ARG A 1 89 ? 0.717 -1.172 -15.569 1.00 92.69 89 ARG A C 1
ATOM 648 O O . ARG A 1 89 ? -0.202 -1.223 -16.381 1.00 92.69 89 ARG A O 1
ATOM 655 N N . GLY A 1 90 ? 0.652 -1.748 -14.369 1.00 90.88 90 GLY A N 1
ATOM 656 C CA . GLY A 1 90 ? -0.458 -2.581 -13.912 1.00 90.88 90 GLY A CA 1
ATOM 657 C C . GLY A 1 90 ? -0.343 -4.058 -14.305 1.00 90.88 90 GLY A C 1
ATOM 658 O O . GLY A 1 90 ? -1.296 -4.805 -14.087 1.00 90.88 90 GLY A O 1
ATOM 659 N N . ASN A 1 91 ? 0.792 -4.496 -14.856 1.00 94.12 91 ASN A N 1
ATOM 660 C CA . ASN A 1 91 ? 1.067 -5.913 -15.105 1.00 94.12 91 ASN A CA 1
ATOM 661 C C . ASN A 1 91 ? 1.579 -6.590 -13.831 1.00 94.12 91 ASN A C 1
ATOM 663 O O . ASN A 1 91 ? 1.792 -5.933 -12.817 1.00 94.12 91 ASN A O 1
ATOM 667 N N . SER A 1 92 ? 1.827 -7.900 -13.885 1.00 94.50 92 SER A N 1
ATOM 668 C CA . SER A 1 92 ? 2.516 -8.617 -12.808 1.00 94.50 92 SER A CA 1
ATOM 669 C C . SER A 1 92 ? 3.873 -7.979 -12.496 1.00 94.50 92 SER A C 1
ATOM 671 O O . SER A 1 92 ? 4.747 -7.929 -13.358 1.00 94.50 92 SER A O 1
ATOM 673 N N . GLY A 1 93 ? 4.036 -7.509 -11.261 1.00 93.62 93 GLY A N 1
ATOM 674 C CA . GLY A 1 93 ? 5.282 -6.932 -10.760 1.00 93.62 93 GLY A CA 1
ATOM 675 C C . GLY A 1 93 ? 6.124 -7.926 -9.961 1.00 93.62 93 GLY A C 1
ATOM 676 O O . GLY A 1 93 ? 5.716 -9.059 -9.698 1.00 93.62 93 GLY A O 1
ATOM 677 N N . SER A 1 94 ? 7.294 -7.472 -9.523 1.00 92.19 94 SER A N 1
ATOM 678 C CA . SER A 1 94 ? 8.234 -8.232 -8.693 1.00 92.19 94 SER A CA 1
ATOM 679 C C . SER A 1 94 ? 8.594 -7.477 -7.418 1.00 92.19 94 SER A C 1
ATOM 681 O O . SER A 1 94 ? 8.660 -6.250 -7.416 1.00 92.19 94 SER A O 1
ATOM 683 N N . ILE A 1 95 ? 8.877 -8.207 -6.339 1.00 90.38 95 ILE A N 1
ATOM 684 C CA . ILE A 1 95 ? 9.416 -7.604 -5.116 1.00 90.38 95 ILE A CA 1
ATOM 685 C C . ILE A 1 95 ? 10.930 -7.470 -5.269 1.00 90.38 95 ILE A C 1
ATOM 687 O O . ILE A 1 95 ? 11.613 -8.485 -5.404 1.00 90.38 95 ILE A O 1
ATOM 691 N N . ALA A 1 96 ? 11.409 -6.223 -5.271 1.00 75.75 96 ALA A N 1
ATOM 692 C CA . ALA A 1 96 ? 12.830 -5.879 -5.237 1.00 75.75 96 ALA A CA 1
ATOM 693 C C . ALA A 1 96 ? 13.504 -6.275 -3.904 1.00 75.75 96 ALA A C 1
ATOM 695 O O . ALA A 1 96 ? 12.817 -6.344 -2.851 1.00 75.75 96 ALA A O 1
#

Sequence (96 aa):
MSLLPRDEDRVSVAEAVRHTRGTDAPAVLLDVRERHEWDAGRAPGAGHAPLSGLVTGAALLAGRGARAVDVEGGMRTWAAAGHPVVDERGNSGSIA